Protein AF-A0A7W7GU36-F1 (afdb_monomer)

Sequence (139 aa):
MDLEIAAPSAPPAGIATASARVDDGFEIDAEDPRVVPAALAELVTASRNVVRVMEFNSHYSPRDAVAALEDTAAALGRLTRHAEPYVGDYSRTAATSMASARDLLRQARRVFSDARHDLALDATAPSAMPLAKVAPSAA

Mean predicted aligned error: 15.03 Å

Solvent-accessible surface area (backbone atoms only — not comparable to full-atom values): 8434 Å² total; per-residue (Å²): 138,84,81,85,75,80,78,81,76,81,78,79,90,83,72,86,76,80,75,77,70,92,75,68,88,71,75,73,62,89,81,49,83,62,56,61,60,51,53,51,53,48,50,53,52,50,54,52,48,52,33,52,52,25,67,74,33,95,87,47,64,35,45,57,51,35,46,53,52,26,50,49,30,49,52,54,32,49,50,31,68,67,44,28,64,66,43,34,78,79,29,64,70,56,20,52,51,30,53,52,51,29,53,51,26,52,49,51,28,50,54,30,50,50,52,36,48,52,51,54,50,60,74,67,52,79,78,78,72,79,78,75,81,80,72,85,82,86,127

Nearest PDB structures (foldseek):
  3lss-assembly1_A  TM=7.115E-01  e=5.505E+00  Trypanosoma brucei
  6r0w-assembly1_O  TM=3.881E-01  e=6.215E+00  Thermus thermophilus HB8
  6r10-assembly1_Y  TM=4.071E-01  e=8.417E+00  Thermus thermophilus HB8

Foldseek 3Di:
DDDDDDDPDDDDPDDPPPPPPPPDPPPVPPPDPVSVVVVVVVVVVVLVVVLVVQVVDPPHQSLVSLVVLLVVLVVLLVVLVVCLVVVCVVDVVVSVVSVVSNVVSVVSNVVSVVVSVVSVVVVVPPDPPPPPDDDDDDD

Secondary structure (DSSP, 8-state):
-----PPP-PPPS--------TTS-----TT-TTHHHHHHHHHHHHHHHHHHHHHH-TTS-HHHHHHHHHHHHHHHHHHHHHHHHHHHHH-HHHHHHHHHHHHHHHHHHHHHHHHHHHHHHHTTS--------------

Organism: NCBI:txid135948

pLDDT: mean 73.44, std 20.31, range [32.5, 95.25]

Radius of gyration: 24.94 Å; Cα contacts (8 Å, |Δi|>4): 65; chains: 1; bounding box: 76×48×72 Å

Structure (mmCIF, N/CA/C/O backbone):
data_AF-A0A7W7GU36-F1
#
_entry.id   AF-A0A7W7GU36-F1
#
loop_
_atom_site.group_PDB
_atom_site.id
_atom_site.type_symbol
_atom_site.label_atom_id
_atom_site.label_alt_id
_atom_site.label_comp_id
_atom_site.label_asym_id
_atom_site.label_entity_id
_atom_site.label_seq_id
_atom_site.pdbx_PDB_ins_code
_atom_site.Cartn_x
_atom_site.Cartn_y
_atom_site.Cartn_z
_atom_site.occupancy
_atom_site.B_iso_or_equiv
_atom_site.auth_seq_id
_atom_site.auth_comp_id
_atom_site.auth_asym_id
_atom_site.auth_atom_id
_atom_site.pdbx_PDB_model_num
ATOM 1 N N . MET A 1 1 ? 57.592 -30.988 3.909 1.00 42.75 1 MET A N 1
ATOM 2 C CA . MET A 1 1 ? 56.980 -30.381 2.710 1.00 42.75 1 MET A CA 1
ATOM 3 C C . MET A 1 1 ? 55.806 -29.584 3.220 1.00 42.75 1 MET A C 1
ATOM 5 O O . MET A 1 1 ? 54.745 -30.152 3.443 1.00 42.75 1 MET A O 1
ATOM 9 N N . ASP A 1 2 ? 56.062 -28.319 3.523 1.00 40.78 2 ASP A N 1
ATOM 10 C CA . ASP A 1 2 ? 55.088 -27.402 4.099 1.00 40.78 2 ASP A CA 1
ATOM 11 C C . ASP A 1 2 ? 54.281 -26.765 2.966 1.00 40.78 2 ASP A C 1
ATOM 13 O O . ASP A 1 2 ? 54.843 -26.190 2.035 1.00 40.78 2 ASP A O 1
ATOM 17 N N . LEU A 1 3 ? 52.962 -26.945 3.009 1.00 46.66 3 LEU A N 1
ATOM 18 C CA . LEU A 1 3 ? 52.018 -26.312 2.094 1.00 46.66 3 LEU A CA 1
ATOM 19 C C . LEU A 1 3 ? 51.648 -24.945 2.670 1.00 46.66 3 LEU A C 1
ATOM 21 O O . LEU A 1 3 ? 50.849 -24.842 3.599 1.00 46.66 3 LEU A O 1
ATOM 25 N N . GLU A 1 4 ? 52.253 -23.901 2.115 1.00 48.47 4 GLU A N 1
ATOM 26 C CA . GLU A 1 4 ? 51.888 -22.511 2.359 1.00 48.47 4 GLU A CA 1
ATOM 27 C C . GLU A 1 4 ? 50.546 -22.229 1.656 1.00 48.47 4 GLU A C 1
ATOM 29 O O . GLU A 1 4 ? 50.478 -22.066 0.438 1.00 48.47 4 GLU A O 1
ATOM 34 N N . ILE A 1 5 ? 49.444 -22.245 2.413 1.00 52.97 5 ILE A N 1
ATOM 35 C CA . ILE A 1 5 ? 48.125 -21.836 1.917 1.00 52.97 5 ILE A CA 1
ATOM 36 C C . ILE A 1 5 ? 47.958 -20.356 2.248 1.00 52.97 5 ILE A C 1
ATOM 38 O O . ILE A 1 5 ? 47.754 -19.980 3.402 1.00 52.97 5 ILE A O 1
ATOM 42 N N . ALA A 1 6 ? 48.058 -19.518 1.217 1.00 47.00 6 ALA A N 1
ATOM 43 C CA . ALA A 1 6 ? 47.759 -18.098 1.296 1.00 47.00 6 ALA A CA 1
ATOM 44 C C . ALA A 1 6 ? 46.335 -17.880 1.838 1.00 47.00 6 ALA A C 1
ATOM 46 O O . ALA A 1 6 ? 45.363 -18.429 1.312 1.00 47.00 6 ALA A O 1
ATOM 47 N N . ALA A 1 7 ? 46.212 -17.071 2.891 1.00 52.94 7 ALA A N 1
ATOM 48 C CA . ALA A 1 7 ? 44.919 -16.643 3.405 1.00 52.94 7 ALA A CA 1
ATOM 49 C C . ALA A 1 7 ? 44.171 -15.833 2.326 1.00 52.94 7 ALA A C 1
ATOM 51 O O . ALA A 1 7 ? 44.771 -14.936 1.725 1.00 52.94 7 ALA A O 1
ATOM 52 N N . PRO A 1 8 ? 42.879 -16.101 2.063 1.00 44.22 8 PRO A N 1
ATOM 53 C CA . PRO A 1 8 ? 42.105 -15.275 1.150 1.00 44.22 8 PRO A CA 1
ATOM 54 C C . PRO A 1 8 ? 41.902 -13.879 1.752 1.00 44.22 8 PRO A C 1
ATOM 56 O O . PRO A 1 8 ? 41.427 -13.732 2.879 1.00 44.22 8 PRO A O 1
ATOM 59 N N . SER A 1 9 ? 42.286 -12.861 0.978 1.00 49.66 9 SER A N 1
ATOM 60 C CA . SER A 1 9 ? 42.101 -11.440 1.268 1.00 49.66 9 SER A CA 1
ATOM 61 C C . SER A 1 9 ? 40.692 -11.133 1.776 1.00 49.66 9 SER A C 1
ATOM 63 O O . SER A 1 9 ? 39.700 -11.589 1.205 1.00 49.66 9 SER A O 1
ATOM 65 N N . ALA A 1 10 ? 40.616 -10.318 2.830 1.00 50.25 10 ALA A N 1
ATOM 66 C CA . ALA A 1 10 ? 39.359 -9.823 3.373 1.00 50.25 10 ALA A CA 1
ATOM 67 C C . ALA A 1 10 ? 38.514 -9.139 2.274 1.00 50.25 10 ALA A C 1
ATOM 69 O O . ALA A 1 10 ? 39.066 -8.382 1.468 1.00 50.25 10 ALA A O 1
ATOM 70 N N . PRO A 1 11 ? 37.190 -9.376 2.228 1.00 44.78 11 PRO A N 1
ATOM 71 C CA . PRO A 1 11 ? 36.317 -8.684 1.290 1.00 44.78 11 PRO A CA 1
ATOM 72 C C . PRO A 1 11 ? 36.291 -7.177 1.600 1.00 44.78 11 PRO A C 1
ATOM 74 O O . PRO A 1 11 ? 36.435 -6.787 2.764 1.00 44.78 11 PRO A O 1
ATOM 77 N N . PRO A 1 12 ? 36.115 -6.310 0.585 1.00 43.53 12 PRO A N 1
ATOM 78 C CA . PRO A 1 12 ? 36.085 -4.871 0.794 1.00 43.53 12 PRO A CA 1
ATOM 79 C C . PRO A 1 12 ? 34.948 -4.492 1.747 1.00 43.53 12 PRO A C 1
ATOM 81 O O . PRO A 1 12 ? 33.792 -4.877 1.562 1.00 43.53 12 PRO A O 1
ATOM 84 N N . ALA A 1 13 ? 35.297 -3.719 2.774 1.00 48.91 13 ALA A N 1
ATOM 85 C CA . ALA A 1 13 ? 34.345 -3.086 3.668 1.00 48.91 13 ALA A CA 1
ATOM 86 C C . ALA A 1 13 ? 33.422 -2.171 2.851 1.00 48.91 13 ALA A C 1
ATOM 88 O O . ALA A 1 13 ? 33.887 -1.209 2.242 1.00 48.91 13 ALA A O 1
ATOM 89 N N . GLY A 1 14 ? 32.122 -2.470 2.846 1.00 42.69 14 GLY A N 1
ATOM 90 C CA . GLY A 1 14 ? 31.123 -1.555 2.295 1.00 42.69 14 GLY A CA 1
ATOM 91 C C . GLY A 1 14 ? 30.113 -2.151 1.325 1.00 42.69 14 GLY A C 1
ATOM 92 O O . GLY A 1 14 ? 29.799 -1.506 0.337 1.00 42.69 14 GLY A O 1
ATOM 93 N N . ILE A 1 15 ? 29.541 -3.318 1.620 1.00 35.56 15 ILE A N 1
ATOM 94 C CA . ILE A 1 15 ? 28.123 -3.565 1.329 1.00 35.56 15 ILE A CA 1
ATOM 95 C C . ILE A 1 15 ? 27.592 -4.328 2.537 1.00 35.56 15 ILE A C 1
ATOM 97 O O . ILE A 1 15 ? 27.869 -5.514 2.700 1.00 35.56 15 ILE A O 1
ATOM 101 N N . ALA A 1 16 ? 26.879 -3.639 3.427 1.00 37.41 16 ALA A N 1
ATOM 102 C CA . ALA A 1 16 ? 26.068 -4.315 4.424 1.00 37.41 16 ALA A CA 1
ATOM 103 C C . ALA A 1 16 ? 24.952 -5.038 3.662 1.00 37.41 16 ALA A C 1
ATOM 105 O O . ALA A 1 16 ? 23.899 -4.471 3.379 1.00 37.41 16 ALA A O 1
ATOM 106 N N . THR A 1 17 ? 25.209 -6.281 3.260 1.00 36.12 17 THR A N 1
ATOM 107 C CA . THR A 1 17 ? 24.152 -7.222 2.924 1.00 36.12 17 THR A CA 1
ATOM 108 C C . THR A 1 17 ? 23.346 -7.405 4.197 1.00 36.12 17 THR A C 1
ATOM 110 O O . THR A 1 17 ? 23.716 -8.194 5.069 1.00 36.12 17 THR A O 1
ATOM 113 N N . ALA A 1 18 ? 22.268 -6.638 4.331 1.00 39.62 18 ALA A N 1
ATOM 114 C CA . ALA A 1 18 ? 21.179 -6.980 5.221 1.00 39.62 18 ALA A CA 1
ATOM 115 C C . ALA A 1 18 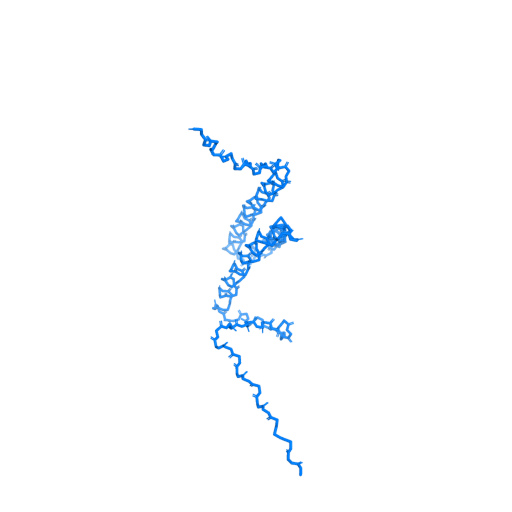? 20.568 -8.279 4.679 1.00 39.62 18 ALA A C 1
ATOM 117 O O . ALA A 1 18 ? 19.583 -8.278 3.946 1.00 39.62 18 ALA A O 1
ATOM 118 N N . SER A 1 19 ? 21.218 -9.400 4.989 1.00 37.09 19 SER A N 1
ATOM 119 C CA . SER A 1 19 ? 20.604 -10.717 4.959 1.00 37.09 19 SER A CA 1
ATOM 120 C C . SER A 1 19 ? 19.553 -10.725 6.058 1.00 37.09 19 SER A C 1
ATOM 122 O O . SER A 1 19 ? 19.802 -11.212 7.158 1.00 37.09 19 SER A O 1
ATOM 124 N N . ALA A 1 20 ? 18.385 -10.150 5.779 1.00 34.34 20 ALA A N 1
ATOM 125 C CA . ALA A 1 20 ? 17.194 -10.442 6.551 1.00 34.34 20 ALA A CA 1
ATOM 126 C C . ALA A 1 20 ? 16.837 -11.902 6.250 1.00 34.34 20 ALA A C 1
ATOM 128 O O . ALA A 1 20 ? 16.177 -12.215 5.260 1.00 34.34 20 ALA A O 1
ATOM 129 N N . ARG A 1 21 ? 17.380 -12.819 7.058 1.00 32.50 21 ARG A N 1
ATOM 130 C CA . ARG A 1 21 ? 16.904 -14.198 7.105 1.00 32.50 21 ARG A CA 1
ATOM 131 C C . ARG A 1 21 ? 15.458 -14.140 7.582 1.00 32.50 21 ARG A C 1
ATOM 133 O O . ARG A 1 21 ? 15.196 -13.757 8.715 1.00 32.50 21 ARG A O 1
ATOM 140 N N . VAL A 1 22 ? 14.533 -14.489 6.696 1.00 40.66 22 VAL A N 1
ATOM 141 C CA . VAL A 1 22 ? 13.101 -14.643 6.986 1.00 40.66 22 VAL A CA 1
ATOM 142 C C . VAL A 1 22 ? 12.892 -15.989 7.692 1.00 40.66 22 VAL A C 1
ATOM 144 O O . VAL A 1 22 ? 12.193 -16.850 7.174 1.00 40.66 22 VAL A O 1
ATOM 147 N N . ASP A 1 23 ? 13.593 -16.222 8.804 1.00 40.50 23 ASP A N 1
ATOM 148 C CA . ASP A 1 23 ? 13.542 -17.515 9.510 1.00 40.50 23 ASP A CA 1
ATOM 149 C C . ASP A 1 23 ? 13.510 -17.398 11.040 1.00 40.50 23 ASP A C 1
ATOM 151 O O . ASP A 1 23 ? 13.545 -18.404 11.739 1.00 40.50 23 ASP A O 1
ATOM 155 N N . ASP A 1 24 ? 13.361 -16.185 11.575 1.00 37.03 24 ASP A N 1
ATOM 156 C CA . ASP A 1 24 ? 12.961 -16.007 12.966 1.00 37.03 24 ASP A CA 1
ATOM 157 C C . ASP A 1 24 ? 11.474 -15.661 12.978 1.00 37.03 24 ASP A C 1
ATOM 159 O O . ASP A 1 24 ? 11.035 -14.688 12.360 1.00 37.03 24 ASP A O 1
ATOM 163 N N . GLY A 1 25 ? 10.677 -16.492 13.647 1.00 40.34 25 GLY A N 1
ATOM 164 C CA . GLY A 1 25 ? 9.296 -16.172 13.976 1.00 40.34 25 GLY A CA 1
ATOM 165 C C . GLY A 1 25 ? 9.278 -14.929 14.856 1.00 40.34 25 GLY A C 1
ATOM 166 O O . GLY A 1 25 ? 9.354 -15.033 16.075 1.00 40.34 25 GLY A O 1
ATOM 167 N N . PHE A 1 26 ? 9.216 -13.753 14.235 1.00 41.50 26 PHE A N 1
ATOM 168 C CA . PHE A 1 26 ? 8.984 -12.504 14.937 1.00 41.50 26 PHE A CA 1
ATOM 169 C C . PHE A 1 26 ? 7.550 -12.542 15.453 1.00 41.50 26 PHE A C 1
ATOM 171 O O . PHE A 1 26 ? 6.599 -12.212 14.740 1.00 41.50 26 PHE A O 1
ATOM 178 N N . GLU A 1 27 ? 7.395 -12.947 16.712 1.00 40.72 27 GLU A N 1
ATOM 179 C CA . GLU A 1 27 ? 6.341 -12.384 17.539 1.00 40.72 27 GLU A CA 1
ATOM 180 C C . GLU A 1 27 ? 6.535 -10.869 17.454 1.00 40.72 27 GLU A C 1
ATOM 182 O O . GLU A 1 27 ? 7.486 -10.312 18.000 1.00 40.72 27 GLU A O 1
ATOM 187 N N . ILE A 1 28 ? 5.705 -10.206 16.645 1.00 47.53 28 ILE A N 1
ATOM 188 C CA . ILE A 1 28 ? 5.576 -8.757 16.711 1.00 47.53 28 ILE A CA 1
ATOM 189 C C . ILE A 1 28 ? 5.143 -8.508 18.147 1.00 47.53 28 ILE A C 1
ATOM 191 O O . ILE A 1 28 ? 4.001 -8.815 18.491 1.00 47.53 28 ILE A O 1
ATOM 195 N N . ASP A 1 29 ? 6.072 -8.037 18.976 1.00 48.88 29 ASP A N 1
ATOM 196 C CA . ASP A 1 29 ? 5.782 -7.662 20.348 1.00 48.88 29 ASP A CA 1
ATOM 197 C C . ASP A 1 29 ? 4.753 -6.535 20.270 1.00 48.88 29 ASP A C 1
ATOM 199 O O . ASP A 1 29 ? 5.068 -5.385 19.946 1.00 48.88 29 ASP A O 1
ATOM 203 N N . ALA A 1 30 ? 3.480 -6.905 20.429 1.00 52.53 30 ALA A N 1
ATOM 204 C CA . ALA A 1 30 ? 2.340 -6.021 20.220 1.00 52.53 30 ALA A CA 1
ATOM 205 C C . ALA A 1 30 ? 2.372 -4.822 21.186 1.00 52.53 30 ALA A C 1
ATOM 207 O O . ALA A 1 30 ? 1.605 -3.872 21.016 1.00 52.53 30 ALA A O 1
ATOM 208 N N . GLU A 1 31 ? 3.265 -4.867 22.178 1.00 48.34 31 GLU A N 1
ATOM 209 C CA . GLU A 1 31 ? 3.463 -3.866 23.212 1.00 48.34 31 GLU A CA 1
ATOM 210 C C . GLU A 1 31 ? 4.519 -2.798 22.870 1.00 48.34 31 GLU A C 1
ATOM 212 O O . GLU A 1 31 ? 4.509 -1.758 23.530 1.00 48.34 31 GLU A O 1
ATOM 217 N N . ASP A 1 32 ? 5.374 -2.958 21.842 1.00 59.00 32 ASP A N 1
ATOM 218 C CA . ASP A 1 32 ? 6.333 -1.904 21.457 1.00 59.00 32 ASP A CA 1
ATOM 219 C C . ASP A 1 32 ? 5.758 -0.957 20.376 1.00 59.00 32 ASP A C 1
ATOM 221 O O . ASP A 1 32 ? 5.763 -1.270 19.175 1.00 59.00 32 ASP A O 1
ATOM 225 N N . PRO A 1 33 ? 5.328 0.268 20.747 1.00 59.25 33 PRO A N 1
ATOM 226 C CA . PRO A 1 33 ? 4.769 1.237 19.807 1.00 59.25 33 PRO A CA 1
ATOM 227 C C . PRO A 1 33 ? 5.784 1.765 18.779 1.00 59.25 33 PRO A C 1
ATOM 229 O O . PRO A 1 33 ? 5.391 2.498 17.870 1.00 59.25 33 PRO A O 1
ATOM 232 N N . ARG A 1 34 ? 7.081 1.450 18.906 1.00 64.31 34 ARG A N 1
ATOM 233 C CA . ARG A 1 34 ? 8.146 1.888 17.986 1.00 64.31 34 ARG A CA 1
ATOM 234 C C . ARG A 1 34 ? 8.433 0.879 16.880 1.00 64.31 34 ARG A C 1
ATOM 236 O O . ARG A 1 34 ? 8.887 1.289 15.810 1.00 64.31 34 ARG A O 1
ATOM 243 N N . VAL A 1 35 ? 8.130 -0.400 17.101 1.00 67.75 35 VAL A N 1
ATOM 244 C CA . VAL A 1 35 ? 8.384 -1.477 16.131 1.00 67.75 35 VAL A CA 1
ATOM 245 C C . VAL A 1 35 ? 7.528 -1.290 14.884 1.00 67.75 35 VAL A C 1
ATOM 247 O O . VAL A 1 35 ? 8.040 -1.334 13.767 1.00 67.75 35 VAL A O 1
ATOM 250 N N . VAL A 1 36 ? 6.238 -0.993 15.058 1.00 72.44 36 VAL A N 1
ATOM 251 C CA . VAL A 1 36 ? 5.309 -0.836 13.929 1.00 72.44 36 VAL A CA 1
ATOM 252 C C . VAL A 1 36 ? 5.698 0.345 13.019 1.00 72.44 36 VAL A C 1
ATOM 254 O O . VAL A 1 36 ? 5.817 0.132 11.812 1.00 72.44 36 VAL A O 1
ATOM 257 N N . PRO A 1 37 ? 5.975 1.567 13.521 1.00 74.69 37 PRO A N 1
ATOM 258 C CA . PRO A 1 37 ? 6.464 2.660 12.678 1.00 74.69 37 PRO A CA 1
ATOM 259 C C . PRO A 1 37 ? 7.777 2.357 11.943 1.00 74.69 37 PRO A C 1
ATOM 261 O O . PRO A 1 37 ? 7.902 2.708 10.769 1.00 74.69 37 PRO A O 1
ATOM 264 N N . ALA A 1 38 ? 8.743 1.709 12.605 1.00 71.44 38 ALA A N 1
ATOM 265 C CA . ALA A 1 38 ? 10.026 1.365 11.992 1.00 71.44 38 ALA A CA 1
ATOM 266 C C . ALA A 1 38 ? 9.855 0.333 10.865 1.00 71.44 38 ALA A C 1
ATOM 268 O O . ALA A 1 38 ? 10.297 0.573 9.742 1.00 71.44 38 ALA A O 1
ATOM 269 N N . ALA A 1 39 ? 9.117 -0.751 11.125 1.00 75.88 39 ALA A N 1
ATOM 270 C CA . ALA A 1 39 ? 8.819 -1.780 10.131 1.00 75.88 39 ALA A CA 1
ATOM 271 C C . ALA A 1 39 ? 8.061 -1.213 8.916 1.00 75.88 39 ALA A C 1
ATOM 273 O O . ALA A 1 39 ? 8.338 -1.572 7.772 1.00 75.88 39 ALA A O 1
ATOM 274 N N . LEU A 1 40 ? 7.136 -0.271 9.136 1.00 77.00 40 LEU A N 1
ATOM 275 C CA . LEU A 1 40 ? 6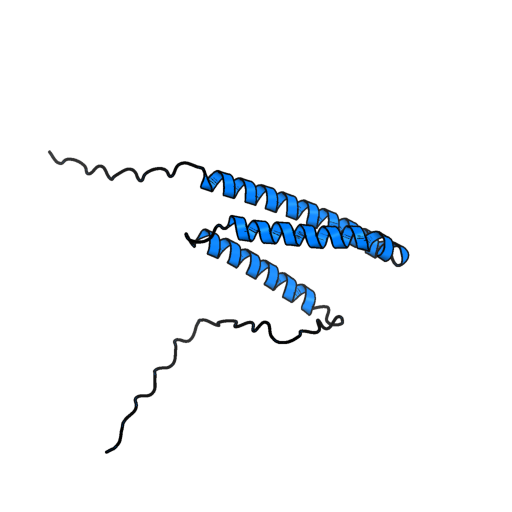.430 0.412 8.050 1.00 77.00 40 LEU A CA 1
ATOM 276 C C . LEU A 1 40 ? 7.366 1.297 7.211 1.00 77.00 40 LEU A C 1
ATOM 278 O O . LEU A 1 40 ? 7.262 1.305 5.983 1.00 77.00 40 LEU A O 1
ATOM 282 N N . ALA A 1 41 ? 8.289 2.027 7.843 1.00 76.75 41 ALA A N 1
ATOM 283 C CA . ALA A 1 41 ? 9.278 2.836 7.129 1.00 76.75 41 ALA A CA 1
ATOM 284 C C . ALA A 1 41 ? 10.223 1.970 6.274 1.00 76.75 41 ALA A C 1
ATOM 286 O O . ALA A 1 41 ? 10.527 2.320 5.126 1.00 76.75 41 ALA A O 1
ATOM 287 N N . GLU A 1 42 ? 10.642 0.818 6.798 1.00 82.44 42 GLU A N 1
ATOM 288 C CA . GLU A 1 42 ? 11.444 -0.159 6.061 1.00 82.44 42 GLU A CA 1
ATOM 289 C C . GLU A 1 42 ? 10.666 -0.765 4.891 1.00 82.44 42 GLU A C 1
ATOM 291 O O . GLU A 1 42 ? 11.187 -0.798 3.778 1.00 82.44 42 GLU A O 1
ATOM 296 N N . LEU A 1 43 ? 9.396 -1.138 5.084 1.00 82.44 43 LEU A N 1
ATOM 297 C CA . LEU A 1 43 ? 8.543 -1.667 4.015 1.00 82.44 43 LEU A CA 1
ATOM 298 C C . LEU A 1 43 ? 8.377 -0.669 2.861 1.00 82.44 43 LEU A C 1
ATOM 300 O O . LEU A 1 43 ? 8.478 -1.048 1.692 1.00 82.44 43 LEU A O 1
ATOM 304 N N . VAL A 1 44 ? 8.159 0.614 3.164 1.00 85.62 44 VAL A N 1
ATOM 305 C CA . VAL A 1 44 ? 8.078 1.673 2.143 1.00 85.62 44 VAL A CA 1
ATOM 306 C C . VAL A 1 44 ? 9.401 1.802 1.387 1.00 85.62 44 VAL A C 1
ATOM 308 O O . VAL A 1 44 ? 9.408 1.921 0.159 1.00 85.62 44 VAL A O 1
ATOM 311 N N . THR A 1 45 ? 10.525 1.757 2.103 1.00 85.94 45 THR A N 1
ATOM 312 C CA . THR A 1 45 ? 11.866 1.839 1.508 1.00 85.94 45 THR A CA 1
ATOM 313 C C . THR A 1 45 ? 12.151 0.636 0.608 1.00 85.94 45 THR A C 1
ATOM 315 O O . THR A 1 45 ? 12.571 0.810 -0.538 1.00 85.94 45 THR A O 1
ATOM 318 N N . ALA A 1 46 ? 11.853 -0.575 1.079 1.00 89.31 46 ALA A N 1
ATOM 319 C CA . ALA A 1 46 ? 12.000 -1.812 0.325 1.00 89.31 46 ALA A CA 1
ATOM 320 C C . ALA A 1 46 ? 11.128 -1.805 -0.938 1.00 89.31 46 ALA A C 1
ATOM 322 O O . ALA A 1 46 ? 11.631 -2.062 -2.028 1.00 89.31 46 ALA A O 1
ATOM 323 N N . SER A 1 47 ? 9.857 -1.408 -0.817 1.00 88.06 47 SER A N 1
ATOM 324 C CA . SER A 1 47 ? 8.917 -1.320 -1.944 1.00 88.06 47 SER A CA 1
ATOM 325 C C . SER A 1 47 ? 9.431 -0.400 -3.055 1.00 88.06 47 SER A C 1
ATOM 327 O O . SER A 1 47 ? 9.411 -0.765 -4.229 1.00 88.06 47 SER A O 1
ATOM 329 N N . ARG A 1 48 ? 9.962 0.777 -2.694 1.00 90.56 48 ARG A N 1
ATOM 330 C CA . ARG A 1 48 ? 10.568 1.716 -3.655 1.00 90.56 48 ARG A CA 1
ATOM 331 C C . ARG A 1 48 ? 11.794 1.127 -4.343 1.00 90.56 48 ARG A C 1
ATOM 333 O O . ARG A 1 48 ? 11.956 1.294 -5.550 1.00 90.56 48 ARG A O 1
ATOM 340 N N . ASN A 1 49 ? 12.653 0.454 -3.582 1.00 88.44 49 ASN A N 1
ATOM 341 C CA . ASN A 1 49 ? 13.860 -0.159 -4.124 1.00 88.44 49 ASN A CA 1
ATOM 342 C C . ASN A 1 49 ? 13.525 -1.294 -5.095 1.00 88.44 49 ASN A C 1
ATOM 344 O O . ASN A 1 49 ? 14.144 -1.364 -6.150 1.00 88.44 49 ASN A O 1
ATOM 348 N N . VAL A 1 50 ? 12.528 -2.130 -4.787 1.00 89.81 50 VAL A N 1
ATOM 349 C CA . VAL A 1 50 ? 12.076 -3.206 -5.682 1.00 89.81 50 VAL A CA 1
ATOM 350 C C . VAL A 1 50 ? 11.591 -2.640 -7.015 1.00 89.81 50 VAL A C 1
ATOM 352 O O . VAL A 1 50 ? 12.086 -3.067 -8.055 1.00 89.81 50 VAL A O 1
ATOM 355 N N . VAL A 1 51 ? 10.700 -1.640 -6.999 1.00 88.56 51 VAL A N 1
ATOM 356 C CA . VAL A 1 51 ? 10.206 -1.003 -8.235 1.00 88.56 51 VAL A CA 1
ATOM 357 C C . VAL A 1 51 ? 11.369 -0.435 -9.047 1.00 88.56 51 VAL A C 1
ATOM 359 O O . VAL A 1 51 ? 11.515 -0.770 -10.218 1.00 88.56 51 VAL A O 1
ATOM 362 N N . ARG A 1 52 ? 12.260 0.334 -8.410 1.00 88.88 52 ARG A N 1
ATOM 363 C CA . ARG A 1 52 ? 13.431 0.923 -9.071 1.00 88.88 52 ARG A CA 1
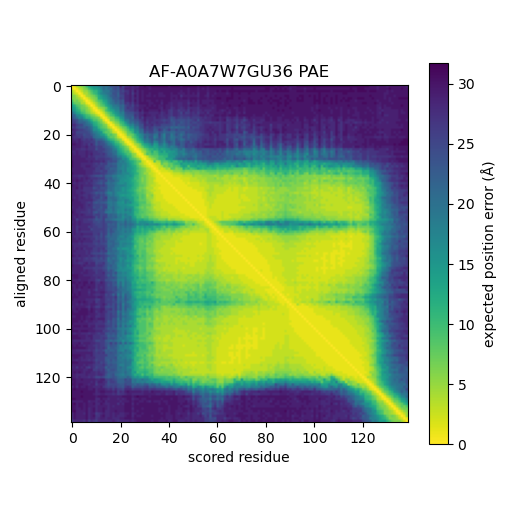ATOM 364 C C . ARG A 1 52 ? 14.354 -0.136 -9.680 1.00 88.88 52 ARG A C 1
ATOM 366 O O . ARG A 1 52 ? 14.838 0.033 -10.793 1.00 88.88 52 ARG A O 1
ATOM 373 N N . VAL A 1 53 ? 14.630 -1.223 -8.960 1.00 89.00 53 VAL A N 1
ATOM 374 C CA . VAL A 1 53 ? 15.474 -2.312 -9.471 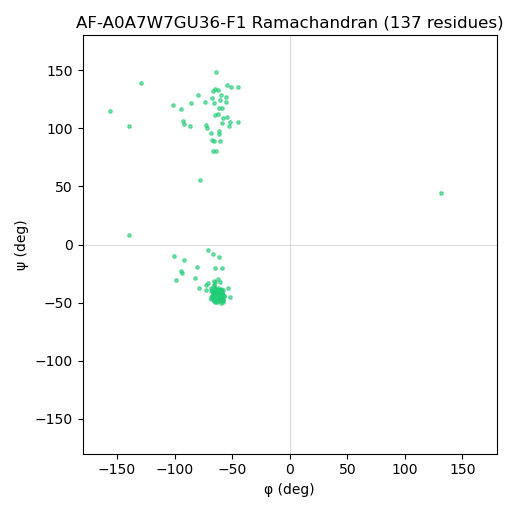1.00 89.00 53 VAL A CA 1
ATOM 375 C C . VAL A 1 53 ? 14.827 -2.969 -10.688 1.00 89.00 53 VAL A C 1
ATOM 377 O O . VAL A 1 53 ? 15.538 -3.260 -11.643 1.00 89.00 53 VAL A O 1
ATOM 380 N N . MET A 1 54 ? 13.506 -3.163 -10.690 1.00 89.00 54 MET A N 1
ATOM 381 C CA . MET A 1 54 ? 12.788 -3.710 -11.847 1.00 89.00 54 MET A CA 1
ATOM 382 C C . MET A 1 54 ? 12.721 -2.726 -13.020 1.00 89.00 54 MET A C 1
ATOM 384 O O . MET A 1 54 ? 12.810 -3.157 -14.157 1.00 89.00 54 MET A O 1
ATOM 388 N N . GLU A 1 55 ? 12.653 -1.414 -12.780 1.00 85.94 55 GLU A N 1
ATOM 389 C CA . GLU A 1 55 ? 12.770 -0.405 -13.848 1.00 85.94 55 GLU A CA 1
ATOM 390 C C . GLU A 1 55 ? 14.145 -0.443 -14.532 1.00 85.94 55 GLU A C 1
ATOM 392 O O . GLU A 1 55 ? 14.241 -0.304 -15.749 1.00 85.94 55 GLU A O 1
ATOM 397 N N . PHE A 1 56 ? 15.221 -0.645 -13.763 1.00 85.94 56 PHE A N 1
ATOM 398 C CA . PHE A 1 56 ? 16.580 -0.732 -14.307 1.00 85.94 56 PHE A CA 1
ATOM 399 C C . PHE A 1 56 ? 16.926 -2.105 -14.893 1.00 85.94 56 PHE A C 1
ATOM 401 O O . PHE A 1 56 ? 17.880 -2.222 -15.665 1.00 85.94 56 PHE A O 1
ATOM 408 N N . ASN A 1 57 ? 16.191 -3.150 -14.518 1.00 78.62 57 ASN A N 1
ATOM 409 C CA . ASN A 1 57 ? 16.435 -4.508 -14.971 1.00 78.62 57 ASN A CA 1
ATOM 410 C C . ASN A 1 57 ? 15.566 -4.819 -16.197 1.00 78.62 57 ASN A C 1
ATOM 412 O O . ASN A 1 57 ? 14.349 -4.887 -16.111 1.00 78.62 57 ASN A O 1
ATOM 416 N N . SER A 1 58 ? 16.188 -5.080 -17.344 1.00 72.44 58 SER A N 1
ATOM 417 C CA . SER A 1 58 ? 15.476 -5.382 -18.593 1.00 72.44 58 SER A CA 1
ATOM 418 C C . SER A 1 58 ? 14.776 -6.750 -18.623 1.00 72.44 58 SER A C 1
ATOM 420 O O . SER A 1 58 ? 14.093 -7.054 -19.601 1.00 72.44 58 SER A O 1
ATOM 422 N N . HIS A 1 59 ? 14.939 -7.591 -17.596 1.00 80.75 59 HIS A N 1
ATOM 423 C CA . HIS A 1 59 ? 14.374 -8.942 -17.553 1.00 80.75 59 HIS A CA 1
ATOM 424 C C . HIS A 1 59 ? 13.025 -9.040 -16.839 1.00 80.75 59 HIS A C 1
ATOM 426 O O . HIS A 1 59 ? 12.287 -9.986 -17.106 1.00 80.75 59 HIS A O 1
ATOM 432 N N . TYR A 1 60 ? 12.690 -8.103 -15.950 1.00 79.62 60 TYR A N 1
ATOM 433 C CA . TYR A 1 60 ? 11.452 -8.154 -15.171 1.00 79.62 60 TYR A CA 1
ATOM 434 C C . TYR A 1 60 ? 10.692 -6.839 -15.267 1.00 79.62 60 TYR A C 1
ATOM 436 O O . TYR A 1 60 ? 11.286 -5.770 -15.202 1.00 79.62 60 TYR A O 1
ATOM 444 N N . SER A 1 61 ? 9.368 -6.907 -15.403 1.00 87.12 61 SER A N 1
ATOM 445 C CA . SER A 1 61 ? 8.570 -5.702 -15.596 1.00 87.12 61 SER A CA 1
ATOM 446 C C . SER A 1 61 ? 8.335 -4.979 -14.265 1.00 87.12 61 SER A C 1
ATOM 448 O O . SER A 1 61 ? 7.791 -5.590 -13.342 1.00 87.12 61 SER A O 1
ATOM 450 N N . PRO A 1 62 ? 8.611 -3.665 -14.153 1.00 88.50 62 PRO A N 1
ATOM 451 C CA . PRO A 1 62 ? 8.228 -2.885 -12.970 1.00 88.50 62 PRO A CA 1
ATOM 452 C C . PRO A 1 62 ? 6.712 -2.907 -12.715 1.00 88.50 62 PRO A C 1
ATOM 454 O O . PRO A 1 62 ? 6.263 -2.717 -11.583 1.00 88.50 62 PRO A O 1
ATOM 457 N N . ARG A 1 63 ? 5.919 -3.233 -13.745 1.00 91.00 63 ARG A N 1
ATOM 458 C CA . ARG A 1 63 ? 4.478 -3.482 -13.655 1.00 91.00 63 ARG A CA 1
ATOM 459 C C . ARG A 1 63 ? 4.126 -4.543 -12.608 1.00 91.00 63 ARG A C 1
ATOM 461 O O . ARG A 1 63 ? 3.109 -4.391 -11.934 1.00 91.00 63 ARG A O 1
ATOM 468 N N . ASP A 1 64 ? 4.940 -5.587 -12.466 1.00 89.69 64 ASP A N 1
ATOM 469 C CA . ASP A 1 64 ? 4.660 -6.703 -11.556 1.00 89.69 64 ASP A CA 1
ATOM 470 C C . ASP A 1 64 ? 4.843 -6.283 -10.090 1.00 89.69 64 ASP A C 1
ATOM 472 O O . ASP A 1 64 ? 4.015 -6.614 -9.240 1.00 89.69 64 ASP A O 1
ATOM 476 N N . ALA A 1 65 ? 5.861 -5.466 -9.791 1.00 90.06 65 ALA A N 1
ATOM 477 C CA . ALA A 1 65 ? 6.019 -4.874 -8.461 1.00 90.06 65 ALA A CA 1
ATOM 478 C C . ALA A 1 65 ? 4.868 -3.927 -8.113 1.00 90.06 65 ALA A C 1
ATOM 480 O O . ALA A 1 65 ? 4.333 -3.984 -7.005 1.00 90.06 65 ALA A O 1
ATOM 481 N N . VAL A 1 66 ? 4.449 -3.077 -9.056 1.00 91.88 66 VAL A N 1
ATOM 482 C CA . VAL A 1 66 ? 3.305 -2.179 -8.841 1.00 91.88 66 VAL A CA 1
ATOM 483 C C . VAL A 1 66 ? 2.012 -2.975 -8.628 1.00 91.88 66 VAL A C 1
ATOM 485 O O . VAL A 1 66 ? 1.225 -2.624 -7.750 1.00 91.88 66 VAL A O 1
ATOM 488 N N . ALA A 1 67 ? 1.810 -4.079 -9.356 1.00 93.00 67 ALA A N 1
ATOM 489 C CA . ALA A 1 67 ? 0.668 -4.972 -9.153 1.00 93.00 67 ALA A CA 1
ATOM 490 C C . ALA A 1 67 ? 0.657 -5.590 -7.743 1.00 93.00 67 ALA A C 1
ATOM 492 O O . ALA A 1 67 ? -0.379 -5.579 -7.081 1.00 93.00 67 ALA A O 1
ATOM 493 N N . ALA A 1 68 ? 1.808 -6.041 -7.235 1.00 93.69 68 ALA A N 1
ATOM 494 C CA . ALA A 1 68 ? 1.907 -6.577 -5.876 1.00 93.69 68 ALA A CA 1
ATOM 495 C C . ALA A 1 68 ? 1.560 -5.529 -4.795 1.00 93.69 68 ALA A C 1
ATOM 497 O O . ALA A 1 68 ? 0.909 -5.844 -3.791 1.00 93.69 68 ALA A O 1
ATOM 498 N N . LEU A 1 69 ? 1.948 -4.265 -5.001 1.00 93.00 69 LEU A N 1
ATOM 499 C CA . LEU A 1 69 ? 1.573 -3.153 -4.117 1.00 93.00 69 LEU A CA 1
ATOM 500 C C . LEU A 1 69 ? 0.073 -2.831 -4.201 1.00 93.00 69 LEU A C 1
ATOM 502 O O . LEU A 1 69 ? -0.562 -2.593 -3.168 1.00 93.00 69 LEU A O 1
ATOM 506 N N . GLU A 1 70 ? -0.511 -2.876 -5.404 1.00 94.56 70 GLU A N 1
ATOM 507 C CA . GLU A 1 70 ? -1.958 -2.740 -5.617 1.00 94.56 70 GLU A CA 1
ATOM 508 C C . GLU A 1 70 ? -2.735 -3.824 -4.846 1.00 94.56 70 GLU A C 1
ATOM 510 O O . GLU A 1 70 ? -3.682 -3.509 -4.114 1.00 94.56 70 GLU A O 1
ATOM 515 N N . ASP A 1 71 ? -2.307 -5.084 -4.953 1.00 95.12 71 ASP A N 1
ATOM 516 C CA . ASP A 1 71 ? -2.932 -6.228 -4.285 1.00 95.12 71 ASP A CA 1
ATOM 517 C C . ASP A 1 71 ? -2.813 -6.147 -2.762 1.00 95.12 71 ASP A C 1
ATOM 519 O O . ASP A 1 71 ? -3.776 -6.440 -2.044 1.00 95.12 71 ASP A O 1
ATOM 523 N N . THR A 1 72 ? -1.670 -5.679 -2.258 1.00 93.12 72 THR A N 1
ATOM 524 C CA . THR A 1 72 ? -1.453 -5.456 -0.822 1.00 93.12 72 THR A CA 1
ATOM 525 C C . THR A 1 72 ? -2.397 -4.377 -0.286 1.00 93.12 72 THR A C 1
ATOM 527 O O . THR A 1 72 ? -3.079 -4.588 0.721 1.00 93.12 72 THR A O 1
ATOM 530 N N . ALA A 1 73 ? -2.522 -3.245 -0.990 1.00 92.38 73 ALA A N 1
ATOM 531 C CA . ALA A 1 73 ? -3.473 -2.194 -0.626 1.00 92.38 73 ALA A CA 1
ATOM 532 C C . ALA A 1 73 ? -4.926 -2.703 -0.668 1.00 92.38 73 ALA A C 1
ATOM 534 O O . ALA A 1 73 ? -5.729 -2.386 0.215 1.00 92.38 73 ALA A O 1
ATOM 535 N N . ALA A 1 74 ? -5.266 -3.535 -1.657 1.00 93.00 74 ALA A N 1
ATOM 536 C CA . ALA A 1 74 ? -6.581 -4.156 -1.762 1.00 93.00 74 ALA A CA 1
ATOM 537 C C . ALA A 1 74 ? -6.859 -5.143 -0.615 1.00 93.00 74 ALA A C 1
ATOM 539 O O . ALA A 1 74 ? -7.975 -5.166 -0.092 1.00 93.00 74 ALA A O 1
ATOM 540 N N . ALA A 1 75 ? -5.870 -5.942 -0.207 1.00 93.69 75 ALA A N 1
ATOM 541 C CA . ALA A 1 75 ? -5.987 -6.879 0.907 1.00 93.69 75 ALA A CA 1
ATOM 542 C C . ALA A 1 75 ? -6.240 -6.152 2.234 1.00 93.69 75 ALA A C 1
ATOM 544 O O . ALA A 1 75 ? -7.212 -6.463 2.927 1.00 93.69 75 ALA A O 1
ATOM 545 N N . LEU A 1 76 ? -5.446 -5.122 2.532 1.00 91.88 76 LEU A N 1
ATOM 546 C CA . LEU A 1 76 ? -5.643 -4.282 3.716 1.00 91.88 76 LEU A CA 1
ATOM 547 C C . LEU A 1 76 ? -6.990 -3.547 3.672 1.00 91.88 76 LEU A C 1
ATOM 549 O O . LEU A 1 76 ? -7.686 -3.463 4.681 1.00 91.88 76 LEU A O 1
ATOM 553 N N . GLY A 1 77 ? -7.411 -3.070 2.496 1.00 92.12 77 GLY A N 1
ATOM 554 C CA . GLY A 1 77 ? -8.706 -2.407 2.324 1.00 92.12 77 GLY A CA 1
ATOM 555 C C . GLY A 1 77 ? -9.908 -3.333 2.558 1.00 92.12 77 GLY A C 1
ATOM 556 O O . GLY A 1 77 ? -10.950 -2.890 3.043 1.00 92.12 77 GLY A O 1
ATOM 557 N N . ARG A 1 78 ? -9.784 -4.632 2.246 1.00 93.19 78 ARG A N 1
ATOM 558 C CA . ARG A 1 78 ? -10.803 -5.633 2.611 1.00 93.19 78 ARG A CA 1
ATOM 559 C C . ARG A 1 78 ? -10.849 -5.832 4.120 1.00 93.19 78 ARG A C 1
ATOM 561 O O . ARG A 1 78 ? -11.942 -5.852 4.681 1.00 93.19 78 ARG A O 1
ATOM 568 N N . LEU A 1 79 ? -9.688 -5.932 4.769 1.00 91.31 79 LEU A N 1
ATOM 569 C CA . LEU A 1 79 ? -9.605 -6.095 6.219 1.00 91.31 79 LEU A CA 1
ATOM 570 C C . LEU A 1 79 ? -10.294 -4.938 6.949 1.00 91.31 79 LEU A C 1
ATOM 572 O O . LEU A 1 79 ? -11.135 -5.192 7.804 1.00 91.31 79 LEU A O 1
ATOM 576 N N . THR A 1 80 ? -10.016 -3.685 6.573 1.00 90.81 80 THR A N 1
ATOM 577 C CA . THR A 1 80 ? -10.657 -2.520 7.207 1.00 90.81 80 THR A CA 1
ATOM 578 C C . THR A 1 80 ? -12.170 -2.526 7.013 1.00 90.81 80 THR A C 1
ATOM 580 O O . THR A 1 80 ? -12.901 -2.330 7.976 1.00 90.81 80 THR A O 1
ATOM 583 N N . ARG A 1 81 ? -12.667 -2.845 5.810 1.00 90.62 81 ARG A N 1
ATOM 584 C CA . ARG A 1 81 ? -14.113 -2.958 5.547 1.00 90.62 81 ARG A CA 1
ATOM 585 C C . ARG A 1 81 ? -14.791 -4.027 6.410 1.00 90.62 81 ARG A C 1
ATOM 587 O O . ARG A 1 81 ? -15.928 -3.826 6.826 1.00 90.62 81 ARG A O 1
ATOM 594 N N . HIS A 1 82 ? -14.133 -5.165 6.623 1.00 91.62 82 HIS A N 1
ATOM 595 C CA . HIS A 1 82 ? -14.688 -6.260 7.416 1.00 91.62 82 HIS A CA 1
ATOM 596 C C . HIS A 1 82 ? -14.577 -6.012 8.921 1.00 91.62 82 HIS A C 1
ATOM 598 O O . HIS A 1 82 ? -15.498 -6.366 9.644 1.00 91.62 82 HIS A O 1
ATOM 604 N N . ALA A 1 83 ? -13.486 -5.402 9.388 1.00 88.06 83 ALA A N 1
ATOM 605 C CA . ALA A 1 83 ? -13.222 -5.186 10.807 1.00 88.06 83 ALA A CA 1
ATOM 606 C C . ALA A 1 83 ? -13.927 -3.945 11.385 1.00 88.06 83 ALA A C 1
ATOM 608 O O . ALA A 1 83 ? -14.258 -3.940 12.567 1.00 88.06 83 ALA A O 1
ATOM 609 N N . GLU A 1 84 ? -14.184 -2.914 10.571 1.00 87.81 84 GLU A N 1
ATOM 610 C CA . GLU A 1 84 ? -14.752 -1.629 11.010 1.00 87.81 84 GLU A CA 1
ATOM 611 C C . GLU A 1 84 ? -16.043 -1.752 11.844 1.00 87.81 84 GLU A C 1
ATOM 613 O O . GLU A 1 84 ? -16.093 -1.098 12.887 1.00 87.81 84 GLU A O 1
ATOM 618 N N . PRO A 1 85 ? -17.052 -2.581 11.487 1.00 86.31 85 PRO A N 1
ATOM 619 C CA . PRO A 1 85 ? -18.257 -2.729 12.308 1.00 86.31 85 PRO A CA 1
ATOM 620 C C . PRO A 1 85 ? -17.940 -3.267 13.705 1.00 86.31 85 PRO A C 1
ATOM 622 O O . PRO A 1 85 ? -18.357 -2.682 14.699 1.00 86.31 85 PRO A O 1
ATOM 625 N N . TYR A 1 86 ? -17.121 -4.320 13.777 1.00 89.06 86 TYR A N 1
ATOM 626 C CA . TYR A 1 86 ? -16.755 -4.959 15.040 1.00 89.06 86 TYR A CA 1
ATOM 627 C C . TYR A 1 86 ? -15.927 -4.030 15.923 1.00 89.06 86 TYR A C 1
ATOM 629 O O . TYR A 1 86 ? -16.150 -3.943 17.122 1.00 89.06 86 TYR A O 1
ATOM 637 N N . VAL A 1 87 ? -14.987 -3.290 15.335 1.00 84.44 87 VAL A N 1
ATOM 638 C CA . VAL A 1 87 ? -14.200 -2.286 16.060 1.00 84.44 87 VAL A CA 1
ATOM 639 C C . VAL A 1 87 ? -15.090 -1.135 16.541 1.00 84.44 87 VAL A C 1
ATOM 641 O O . VAL A 1 87 ? -14.883 -0.616 17.639 1.00 84.44 87 VAL A O 1
ATOM 644 N N . GLY A 1 88 ? -16.102 -0.759 15.756 1.00 83.50 88 GLY A N 1
ATOM 645 C CA . GLY A 1 88 ? -17.072 0.278 16.099 1.00 83.50 88 GLY A CA 1
ATOM 646 C C . GLY A 1 88 ? -17.978 -0.062 17.275 1.00 83.50 88 GLY A C 1
ATOM 647 O O . GLY A 1 88 ? -18.313 0.849 18.035 1.00 83.50 88 GLY A O 1
ATOM 648 N N . ASP A 1 89 ? -18.292 -1.343 17.474 1.00 88.88 89 ASP A N 1
ATOM 649 C CA . ASP A 1 89 ? -19.052 -1.815 18.637 1.00 88.88 89 ASP A CA 1
ATOM 650 C C . ASP A 1 89 ? -18.305 -1.547 19.958 1.00 88.88 89 ASP A C 1
ATOM 652 O O . ASP A 1 89 ? -18.931 -1.289 20.987 1.00 88.88 89 ASP A O 1
ATOM 656 N N . TYR A 1 90 ? -16.965 -1.537 19.927 1.00 84.88 90 TYR A N 1
ATOM 657 C CA . TYR A 1 90 ? -16.119 -1.282 21.099 1.00 84.88 90 TYR A CA 1
ATOM 658 C C . TYR A 1 90 ? -15.606 0.161 21.189 1.00 84.88 90 TYR A C 1
ATOM 660 O O . TYR A 1 90 ? -15.375 0.669 22.287 1.00 84.88 90 TYR A O 1
ATOM 668 N N . SER A 1 91 ? -15.390 0.839 20.056 1.00 92.69 91 SER A N 1
ATOM 669 C CA . SER A 1 91 ? -14.843 2.198 20.025 1.00 92.69 91 SER A CA 1
ATOM 670 C C . SER A 1 91 ? -15.210 2.958 18.751 1.00 92.69 91 SER A C 1
ATOM 672 O O . SER A 1 91 ? -14.712 2.688 17.655 1.00 92.69 91 SER A O 1
ATOM 674 N N . ARG A 1 92 ? -16.002 4.026 18.915 1.00 90.06 92 ARG A N 1
ATOM 675 C CA . ARG A 1 92 ? -16.348 4.948 17.821 1.00 90.06 92 ARG A CA 1
ATOM 676 C C . ARG A 1 92 ? -15.110 5.609 17.209 1.00 90.06 92 ARG A C 1
ATOM 678 O O . ARG A 1 92 ? -15.037 5.758 15.994 1.00 90.06 92 ARG A O 1
ATOM 685 N N . THR A 1 93 ? -14.131 5.988 18.032 1.00 89.50 93 THR A N 1
ATOM 686 C CA . THR A 1 93 ? -12.875 6.589 17.555 1.00 89.50 93 THR A CA 1
ATOM 687 C C . THR A 1 93 ? -12.101 5.609 16.678 1.00 89.50 93 THR A C 1
ATOM 689 O O . THR A 1 93 ? -11.604 5.992 15.622 1.00 89.50 93 THR A O 1
ATOM 692 N N . ALA A 1 94 ? -12.042 4.335 17.074 1.00 81.31 94 ALA A N 1
ATOM 693 C CA . ALA A 1 94 ? -11.354 3.312 16.299 1.00 81.31 94 ALA A CA 1
ATOM 694 C C . ALA A 1 94 ? -12.073 3.009 14.970 1.00 81.31 94 ALA A C 1
ATOM 696 O O . ALA A 1 94 ? -11.403 2.867 13.947 1.00 81.31 94 ALA A O 1
ATOM 697 N N . ALA A 1 95 ? -13.412 3.015 14.943 1.00 84.31 95 ALA A N 1
ATOM 698 C CA . ALA A 1 95 ? -14.174 2.926 13.693 1.00 84.31 95 ALA A CA 1
ATOM 699 C C . ALA A 1 95 ? -13.868 4.086 12.732 1.00 84.31 95 ALA A C 1
ATOM 701 O O . ALA A 1 95 ? -13.601 3.851 11.555 1.00 84.31 95 ALA A O 1
ATOM 702 N N . THR A 1 96 ? -13.820 5.330 13.223 1.00 90.31 96 THR A N 1
ATOM 703 C CA . THR A 1 96 ? -13.445 6.496 12.400 1.00 90.31 96 THR A CA 1
ATOM 704 C C . THR A 1 96 ? -12.027 6.370 11.834 1.00 90.31 96 THR A C 1
ATOM 706 O O . THR A 1 96 ? -11.794 6.681 10.660 1.00 90.31 96 THR A O 1
ATOM 709 N N . SER A 1 97 ? -11.078 5.884 12.638 1.00 88.25 97 SER A N 1
ATOM 710 C CA . SER A 1 97 ? -9.709 5.623 12.182 1.00 88.25 97 SER A CA 1
ATOM 711 C C . SER A 1 97 ? -9.663 4.527 11.114 1.00 88.25 97 SER A C 1
ATOM 713 O O . SER A 1 97 ? -8.968 4.688 10.111 1.00 88.25 97 SER A O 1
ATOM 715 N N . MET A 1 98 ? -10.439 3.448 11.264 1.00 88.25 98 MET A N 1
ATOM 716 C CA . MET A 1 98 ? -10.545 2.398 10.244 1.00 88.25 98 MET A CA 1
ATOM 717 C C . MET A 1 98 ? -11.176 2.897 8.943 1.00 88.25 98 MET A C 1
ATOM 719 O O . MET A 1 98 ? -10.668 2.579 7.867 1.00 88.25 98 MET A O 1
ATOM 723 N N . ALA A 1 99 ? -12.229 3.714 9.021 1.00 89.50 99 ALA A N 1
ATOM 724 C CA . ALA A 1 99 ? -12.846 4.327 7.849 1.00 89.50 99 ALA A CA 1
ATOM 725 C C . ALA A 1 99 ? -11.849 5.228 7.098 1.00 89.50 99 ALA A C 1
ATOM 727 O O . ALA A 1 99 ? -11.699 5.102 5.882 1.00 89.50 99 ALA A O 1
ATOM 728 N N . SER A 1 100 ? -11.096 6.058 7.828 1.00 91.19 100 SER A N 1
ATOM 729 C CA . SER A 1 100 ? -10.026 6.891 7.258 1.00 91.19 100 SER A CA 1
ATOM 730 C C . SER A 1 100 ? -8.932 6.046 6.596 1.00 91.19 100 SER A C 1
ATOM 732 O O . SER A 1 100 ? -8.524 6.320 5.467 1.00 91.19 100 SER A O 1
ATOM 734 N N . ALA A 1 101 ? -8.481 4.978 7.261 1.00 90.44 101 ALA A N 1
ATOM 735 C CA . ALA A 1 101 ? -7.484 4.061 6.712 1.00 90.44 101 ALA A CA 1
ATOM 736 C C . ALA A 1 101 ? -7.983 3.373 5.431 1.00 90.44 101 ALA A C 1
ATOM 738 O O . ALA A 1 101 ? -7.246 3.269 4.451 1.00 90.44 101 ALA A O 1
ATOM 739 N N . ARG A 1 102 ? -9.252 2.951 5.398 1.00 91.69 102 ARG A N 1
ATOM 740 C CA . ARG A 1 102 ? -9.899 2.379 4.209 1.00 91.69 102 ARG A CA 1
ATOM 741 C C . ARG A 1 102 ? -9.892 3.353 3.032 1.00 91.69 102 ARG A C 1
ATOM 743 O O . ARG A 1 102 ? -9.593 2.939 1.912 1.00 91.69 102 ARG A O 1
ATOM 750 N N . ASP A 1 103 ? -10.195 4.626 3.269 1.00 94.44 103 ASP A N 1
ATOM 751 C CA . ASP A 1 103 ? -10.199 5.643 2.215 1.00 94.44 103 ASP A CA 1
ATOM 752 C C . ASP A 1 103 ? -8.794 5.910 1.665 1.00 94.44 103 ASP A C 1
ATOM 754 O O . ASP A 1 103 ? -8.618 5.967 0.444 1.00 94.44 103 ASP A O 1
ATOM 758 N N . LEU A 1 104 ? -7.785 5.977 2.539 1.00 93.25 104 LEU A N 1
ATOM 759 C CA . LEU A 1 104 ? -6.380 6.091 2.137 1.00 93.25 104 LEU A CA 1
ATOM 760 C C . LEU A 1 104 ? -5.923 4.883 1.308 1.00 93.25 104 LEU A C 1
ATOM 762 O O . LEU A 1 104 ? -5.307 5.059 0.259 1.00 93.25 104 LEU A O 1
ATOM 766 N N . LEU A 1 105 ? -6.279 3.662 1.716 1.00 93.38 105 LEU A N 1
ATOM 767 C CA . LEU A 1 105 ? -5.964 2.436 0.973 1.00 93.38 105 LEU A CA 1
ATOM 768 C C . LEU A 1 105 ? -6.666 2.394 -0.389 1.00 93.38 105 LEU A C 1
ATOM 770 O O . LEU A 1 105 ? -6.068 1.990 -1.386 1.00 93.38 105 LEU A O 1
ATOM 774 N N . ARG A 1 106 ? -7.918 2.864 -0.466 1.00 93.81 106 ARG A N 1
ATOM 775 C CA . ARG A 1 106 ? -8.641 3.003 -1.737 1.00 93.81 106 ARG A CA 1
ATOM 776 C C . ARG A 1 106 ? -7.948 3.998 -2.664 1.00 93.81 106 ARG A C 1
ATOM 778 O O . ARG A 1 106 ? -7.860 3.736 -3.862 1.00 93.81 106 ARG A O 1
ATOM 785 N N . GLN A 1 107 ? -7.476 5.122 -2.128 1.00 94.88 107 GLN A N 1
ATOM 786 C CA . GLN A 1 107 ? -6.746 6.122 -2.901 1.00 94.88 107 GLN A CA 1
ATOM 787 C C . GLN A 1 107 ? -5.398 5.578 -3.384 1.00 94.88 107 GLN A C 1
ATOM 789 O O . GLN A 1 107 ? -5.101 5.686 -4.570 1.00 94.88 107 GLN A O 1
ATOM 794 N N . ALA A 1 108 ? -4.628 4.933 -2.506 1.00 91.81 108 ALA A N 1
ATOM 795 C CA . ALA A 1 108 ? -3.362 4.297 -2.864 1.00 91.81 108 ALA A CA 1
ATOM 796 C C . ALA A 1 108 ? -3.551 3.259 -3.979 1.00 91.81 108 ALA A C 1
ATOM 798 O O . ALA A 1 108 ? -2.826 3.273 -4.967 1.00 91.81 108 ALA A O 1
ATOM 799 N N . ARG A 1 109 ? -4.589 2.418 -3.880 1.00 93.81 109 ARG A N 1
ATOM 800 C CA . ARG A 1 109 ? -4.918 1.436 -4.919 1.00 93.81 109 ARG A CA 1
ATOM 801 C C . ARG A 1 109 ? -5.201 2.081 -6.277 1.00 93.81 109 ARG A C 1
ATOM 803 O O . ARG A 1 109 ? -4.751 1.556 -7.287 1.00 93.81 109 ARG A O 1
ATOM 810 N N . ARG A 1 110 ? -5.939 3.196 -6.319 1.00 95.25 110 ARG A N 1
ATOM 811 C CA . ARG A 1 110 ? -6.184 3.928 -7.576 1.00 95.25 110 ARG A CA 1
ATOM 812 C C . ARG A 1 110 ? -4.873 4.409 -8.188 1.00 95.25 110 ARG A C 1
ATOM 814 O O . ARG A 1 110 ? -4.618 4.106 -9.340 1.00 95.25 110 ARG A O 1
ATOM 821 N N . VAL A 1 111 ? -4.016 5.033 -7.381 1.00 94.62 111 VAL A N 1
ATOM 822 C CA . VAL A 1 111 ? -2.693 5.498 -7.826 1.00 94.62 111 VAL A 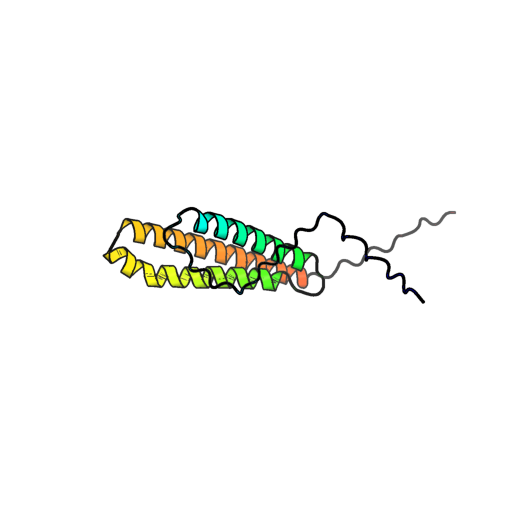CA 1
ATOM 823 C C . VAL A 1 111 ? -1.835 4.343 -8.355 1.00 94.62 111 VAL A C 1
ATOM 825 O O . VAL A 1 111 ? -1.198 4.492 -9.392 1.00 94.62 111 VAL A O 1
ATOM 828 N N . PHE A 1 112 ? -1.839 3.175 -7.702 1.00 92.62 112 PHE A N 1
ATOM 829 C CA . PHE A 1 112 ? -1.125 1.998 -8.213 1.00 92.62 112 PHE A CA 1
ATOM 830 C C . PHE A 1 112 ? -1.738 1.442 -9.501 1.00 92.62 112 PHE A C 1
ATOM 832 O O . PHE A 1 112 ? -1.000 1.052 -10.401 1.00 92.62 112 PHE A O 1
ATOM 839 N N . SER A 1 113 ? -3.066 1.427 -9.619 1.00 93.44 113 SER A N 1
ATOM 840 C CA . SER A 1 113 ? -3.748 1.019 -10.850 1.00 93.44 113 SER A CA 1
ATOM 841 C C . SER A 1 113 ? -3.405 1.948 -12.018 1.00 93.44 113 SER A C 1
ATOM 843 O O . SER A 1 113 ? -3.163 1.455 -13.118 1.00 93.44 113 SER A O 1
ATOM 845 N N . ASP A 1 114 ? -3.364 3.261 -11.781 1.00 93.44 114 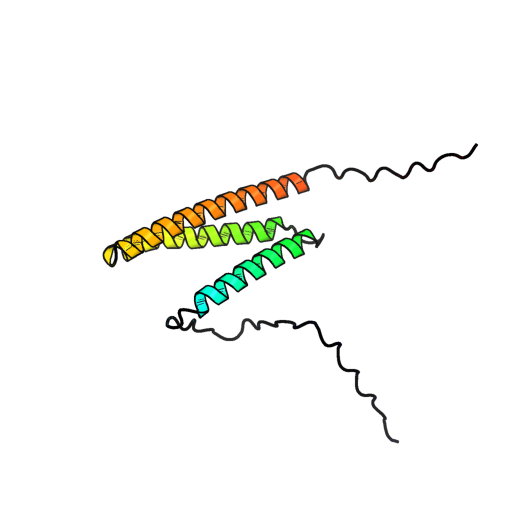ASP A N 1
ATOM 846 C CA . ASP A 1 114 ? -2.990 4.265 -12.781 1.00 93.44 114 ASP A CA 1
ATOM 847 C C . ASP A 1 114 ? -1.522 4.079 -13.194 1.00 93.44 114 ASP A C 1
ATOM 849 O O . ASP A 1 114 ? -1.236 3.878 -14.369 1.00 93.44 114 ASP A O 1
ATOM 853 N N . ALA A 1 115 ? -0.602 3.974 -12.228 1.00 90.44 115 ALA A N 1
ATOM 854 C CA . ALA A 1 115 ? 0.812 3.708 -12.505 1.00 90.44 115 ALA A CA 1
ATOM 855 C C . ALA A 1 115 ? 1.028 2.393 -13.278 1.00 90.44 115 ALA A C 1
ATOM 857 O O . ALA A 1 115 ? 1.850 2.314 -14.188 1.00 90.44 115 ALA A O 1
ATOM 858 N N . ARG A 1 116 ? 0.267 1.341 -12.952 1.00 91.06 116 ARG A N 1
ATOM 859 C CA . ARG A 1 116 ? 0.310 0.062 -13.672 1.00 91.06 116 ARG A CA 1
ATOM 860 C C . ARG A 1 116 ? -0.197 0.195 -15.107 1.00 91.06 116 ARG A C 1
ATOM 862 O O . ARG A 1 116 ? 0.294 -0.516 -15.986 1.00 91.06 116 ARG A O 1
ATOM 869 N N . HIS A 1 117 ? -1.194 1.049 -15.334 1.00 90.44 117 HIS A N 1
ATOM 870 C CA . HIS A 1 117 ? -1.700 1.354 -16.665 1.00 90.44 117 HIS A CA 1
ATOM 871 C C . HIS A 1 117 ? -0.666 2.134 -17.482 1.00 90.44 117 HIS A C 1
ATOM 873 O O . HIS A 1 117 ? -0.362 1.715 -18.595 1.00 90.44 117 HIS A O 1
ATOM 879 N N . ASP A 1 118 ? -0.060 3.171 -16.904 1.00 88.31 118 ASP A N 1
ATOM 880 C CA . ASP A 1 118 ? 0.976 3.982 -17.555 1.00 88.31 118 ASP A CA 1
ATOM 881 C C . ASP A 1 118 ? 2.184 3.125 -17.962 1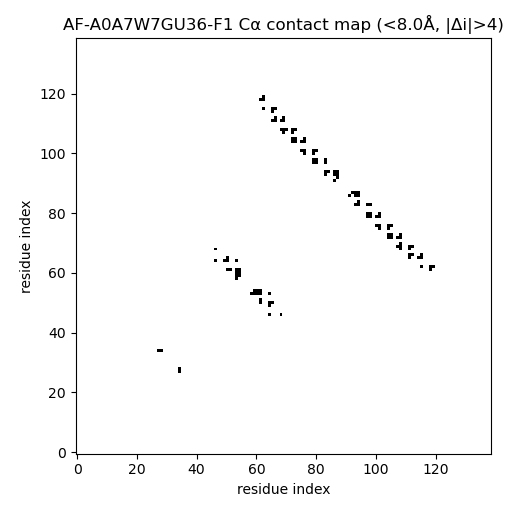.00 88.31 118 ASP A C 1
ATOM 883 O O . ASP A 1 118 ? 2.588 3.128 -19.123 1.00 88.31 118 ASP A O 1
ATOM 887 N N . LEU A 1 119 ? 2.669 2.262 -17.062 1.00 86.69 119 LEU A N 1
ATOM 888 C CA . LEU A 1 119 ? 3.738 1.303 -17.373 1.00 86.69 119 LEU A CA 1
ATOM 889 C C . LEU A 1 119 ? 3.359 0.321 -18.493 1.00 86.69 119 LEU A C 1
ATOM 891 O O . LEU A 1 119 ? 4.218 -0.132 -19.251 1.00 86.69 119 LEU A O 1
ATOM 895 N N . ALA A 1 120 ? 2.079 -0.048 -18.602 1.00 84.38 120 ALA A N 1
ATOM 896 C CA . ALA A 1 120 ? 1.606 -0.900 -19.688 1.00 84.38 120 ALA A CA 1
ATOM 897 C C . ALA A 1 120 ? 1.561 -0.149 -21.028 1.00 84.38 120 ALA A C 1
ATOM 899 O O . ALA A 1 120 ? 1.846 -0.760 -22.057 1.00 84.38 120 ALA A O 1
ATOM 900 N N . LEU A 1 121 ? 1.232 1.146 -21.019 1.00 83.56 121 LEU A N 1
ATOM 901 C CA . LEU A 1 121 ? 1.267 1.996 -22.209 1.00 83.56 121 LEU A CA 1
ATOM 902 C C . LEU A 1 121 ? 2.706 2.221 -22.688 1.00 83.56 121 LEU A C 1
ATOM 904 O O . LEU A 1 121 ? 2.974 2.027 -23.875 1.00 83.56 121 LEU A O 1
ATOM 908 N N . ASP A 1 122 ? 3.640 2.517 -21.782 1.00 77.06 122 ASP A N 1
ATOM 909 C CA . ASP A 1 122 ? 5.061 2.716 -22.105 1.00 77.06 122 ASP A CA 1
ATOM 910 C C . ASP A 1 122 ? 5.689 1.476 -22.753 1.00 77.06 122 ASP A C 1
ATOM 912 O O . ASP A 1 122 ? 6.432 1.584 -23.728 1.00 77.06 122 ASP A O 1
ATOM 916 N N . ALA A 1 123 ? 5.326 0.277 -22.285 1.00 70.94 123 ALA A N 1
ATOM 917 C CA . ALA A 1 123 ? 5.777 -0.980 -22.885 1.00 70.94 123 ALA A CA 1
ATOM 918 C C . ALA A 1 123 ? 5.268 -1.194 -24.326 1.00 70.94 123 ALA A C 1
ATOM 920 O O . ALA A 1 123 ? 5.836 -1.996 -25.068 1.00 70.94 123 ALA A O 1
ATOM 921 N N . THR A 1 124 ? 4.194 -0.504 -24.725 1.00 67.88 124 THR A N 1
ATOM 922 C CA . THR A 1 124 ? 3.599 -0.592 -26.071 1.00 67.88 124 THR A CA 1
ATOM 923 C C . THR A 1 124 ? 3.990 0.560 -26.994 1.00 67.88 124 THR A C 1
ATOM 925 O O . THR A 1 124 ? 3.724 0.490 -28.197 1.00 67.88 124 THR A O 1
ATOM 928 N N . ALA A 1 125 ? 4.635 1.606 -26.469 1.00 60.75 125 ALA A N 1
ATOM 929 C CA . ALA A 1 125 ? 5.133 2.706 -27.280 1.00 60.75 125 ALA A CA 1
ATOM 930 C C . ALA A 1 125 ? 6.272 2.208 -28.197 1.00 60.75 125 ALA A C 1
ATOM 932 O O . ALA A 1 125 ? 7.185 1.519 -27.732 1.00 60.75 125 ALA A O 1
ATOM 933 N N . PRO A 1 126 ? 6.253 2.520 -29.508 1.00 47.62 126 PRO A N 1
ATOM 934 C CA . PRO A 1 126 ? 7.315 2.102 -30.412 1.00 47.62 126 PRO A CA 1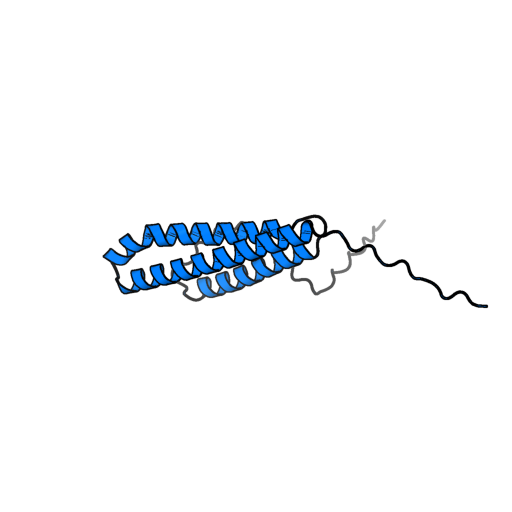
ATOM 935 C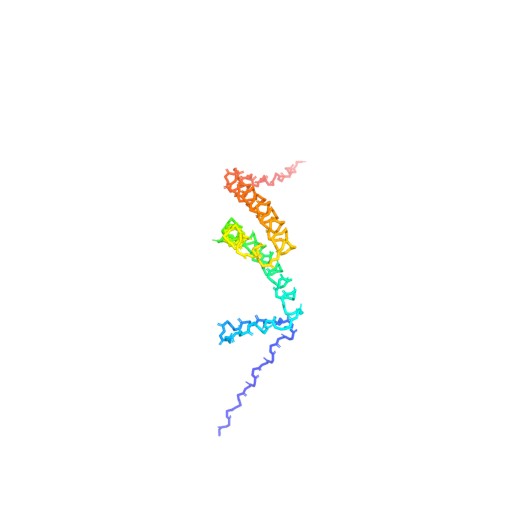 C . PRO A 1 126 ? 8.648 2.696 -29.950 1.00 47.62 126 PRO A C 1
ATOM 937 O O . PRO A 1 126 ? 8.779 3.912 -29.806 1.00 47.62 126 PRO A O 1
ATOM 940 N N . SER A 1 127 ? 9.639 1.826 -29.734 1.00 51.00 127 SER A N 1
ATOM 941 C CA . SER A 1 127 ? 11.012 2.217 -29.417 1.00 51.00 127 SER A CA 1
ATOM 942 C C . SER A 1 127 ? 11.506 3.174 -30.501 1.00 51.00 127 SER A C 1
ATOM 944 O O . SER A 1 127 ? 11.672 2.779 -31.658 1.00 51.00 127 SER A O 1
ATOM 946 N N . ALA A 1 128 ? 11.674 4.451 -30.156 1.00 49.19 128 ALA A N 1
ATOM 947 C CA . ALA A 1 128 ? 12.256 5.426 -31.061 1.00 49.19 128 ALA A CA 1
ATOM 948 C C . ALA A 1 128 ? 13.648 4.914 -31.458 1.00 49.19 128 ALA A C 1
ATOM 950 O O . ALA A 1 128 ? 14.552 4.853 -30.624 1.00 49.19 128 ALA A O 1
ATOM 951 N N . MET A 1 129 ? 13.800 4.484 -32.716 1.00 43.84 129 MET A N 1
ATOM 952 C CA . MET A 1 129 ? 15.081 4.027 -33.250 1.00 43.84 129 MET A CA 1
ATOM 953 C C . MET A 1 129 ? 16.153 5.085 -32.958 1.00 43.84 129 MET A C 1
ATOM 955 O O . MET A 1 129 ? 15.897 6.273 -33.182 1.00 43.84 129 MET A O 1
ATOM 959 N N . PRO A 1 130 ? 17.357 4.696 -32.501 1.00 46.56 130 PRO A N 1
ATOM 960 C CA . PRO A 1 130 ? 18.437 5.653 -32.348 1.00 46.56 130 PRO A CA 1
ATOM 961 C C . PRO A 1 130 ? 18.736 6.229 -33.733 1.00 46.56 130 PRO A C 1
ATOM 963 O O . PRO A 1 130 ? 19.102 5.492 -34.650 1.00 46.56 130 PRO A O 1
ATOM 966 N N . LEU A 1 131 ? 18.543 7.542 -33.893 1.00 54.44 131 LEU A N 1
ATOM 967 C CA . LEU A 1 131 ? 18.978 8.284 -35.072 1.00 54.44 131 LEU A CA 1
ATOM 968 C C . LEU A 1 131 ? 20.461 7.979 -35.289 1.00 54.44 131 LEU A C 1
ATOM 970 O O . LEU A 1 131 ? 21.324 8.430 -34.533 1.00 54.44 131 LEU A O 1
ATOM 974 N N . ALA A 1 132 ? 20.744 7.161 -36.303 1.00 53.19 132 ALA A N 1
ATOM 975 C CA . ALA A 1 132 ? 22.096 6.858 -36.716 1.00 53.19 132 ALA A CA 1
ATOM 976 C C . ALA A 1 132 ? 22.809 8.180 -37.013 1.00 53.19 132 ALA A C 1
ATOM 978 O O . ALA A 1 132 ? 22.353 9.005 -37.804 1.00 53.19 132 ALA A O 1
ATOM 979 N N . LYS A 1 133 ? 23.920 8.368 -36.307 1.00 56.94 133 LYS A N 1
ATOM 980 C CA . LYS A 1 133 ? 24.860 9.479 -36.395 1.00 56.94 133 LYS A CA 1
ATOM 981 C C . LYS A 1 133 ? 25.162 9.790 -37.867 1.00 56.94 133 LYS A C 1
ATOM 983 O O . LYS A 1 133 ? 25.910 9.057 -38.508 1.00 56.94 133 LYS A O 1
ATOM 988 N N . VAL A 1 134 ? 24.603 10.875 -38.402 1.00 53.97 134 VAL A N 1
ATOM 989 C CA . VAL A 1 134 ? 25.040 11.407 -39.697 1.00 53.97 134 VAL A CA 1
ATOM 990 C C . VAL A 1 134 ? 26.400 12.053 -39.458 1.00 53.97 134 VAL A C 1
ATOM 992 O O . VAL A 1 134 ? 26.498 13.120 -38.854 1.00 53.97 134 VAL A O 1
ATOM 995 N N . ALA A 1 135 ? 27.468 11.364 -39.858 1.00 57.44 135 ALA A N 1
ATOM 996 C CA . ALA A 1 135 ? 28.789 11.968 -39.919 1.00 57.44 135 ALA A CA 1
ATOM 997 C C . ALA A 1 135 ? 28.775 13.074 -40.993 1.00 57.44 135 ALA A C 1
ATOM 999 O O . ALA A 1 135 ? 28.255 12.836 -42.086 1.00 57.44 135 ALA A O 1
ATOM 1000 N N . PRO A 1 136 ? 29.321 14.273 -40.721 1.00 55.09 136 PRO A N 1
ATOM 1001 C CA . PRO A 1 136 ? 29.457 15.292 -41.749 1.00 55.09 136 PRO A CA 1
ATOM 1002 C C . PRO A 1 136 ? 30.452 14.809 -42.811 1.00 55.09 136 PRO A C 1
ATOM 1004 O O . PRO A 1 136 ? 31.603 14.495 -42.509 1.00 55.09 136 PRO A O 1
ATOM 1007 N N . SER A 1 137 ? 29.981 14.734 -44.056 1.00 55.94 137 SER A N 1
ATOM 1008 C CA . SER A 1 137 ? 30.813 14.512 -45.237 1.00 55.94 137 SER A CA 1
ATOM 1009 C C . SER A 1 137 ? 31.740 15.714 -45.408 1.00 55.94 137 SER A C 1
ATOM 1011 O O . SER A 1 137 ? 31.270 16.809 -45.708 1.00 55.94 137 SER A O 1
ATOM 1013 N N . ALA A 1 138 ? 33.039 15.519 -45.195 1.00 58.00 138 ALA A N 1
ATOM 1014 C CA . ALA A 1 138 ? 34.049 16.513 -45.529 1.00 58.00 138 ALA A CA 1
ATOM 1015 C C . ALA A 1 138 ? 34.233 16.546 -47.055 1.00 58.00 138 ALA A C 1
ATOM 1017 O O . ALA A 1 138 ? 34.535 15.515 -47.659 1.00 58.00 138 ALA A O 1
ATOM 1018 N N . ALA A 1 139 ? 34.028 17.719 -47.650 1.00 60.41 139 ALA A N 1
ATOM 1019 C CA . ALA A 1 139 ? 34.428 18.073 -49.007 1.00 60.41 139 ALA A CA 1
ATOM 1020 C C . ALA A 1 139 ? 35.218 19.382 -48.942 1.00 60.41 139 ALA A C 1
ATOM 1022 O O . ALA A 1 139 ? 34.827 20.245 -48.119 1.00 60.41 139 ALA A O 1
#